Protein AF-A0A8T6FI01-F1 (afdb_monomer_lite)

pLDDT: mean 79.32, std 17.58, range [39.94, 98.19]

Sequence (167 aa):
MSVPTSCPFSSPFLDDLLAFCGRNAIARPDAAYLRPGDVVWRLPLHRLPTLGEVPWLRLWFDADGIAAYGWFEPPTGVELDLRTDLDWSGEVGNALLDWAETKRRQGPPAYPWLVDVQDMEQWAAGVRQQSVTPHGGRWLTTLANENDTDRLAALHRRGYERTQHHA

Secondary structure (DSSP, 8-state):
-PPPEEEEE-GGGHHHHHHHHHHHHHH-TTT----HHHHHHHS-GGGTTT---EEEEEEEEETTEEEEEEEEETTTEEEEEE-TTS-TTSHHHHHHHHHHHHHHHHS--S-S-----S-HHHHHHHHHH--PPPPSS--------TT-HHHHHHHHHTT--PPP---

Radius of gyration: 17.13 Å; chains: 1; bounding box: 55×38×38 Å

Structure (mmCIF, N/CA/C/O backbone):
data_AF-A0A8T6FI01-F1
#
_entry.id   AF-A0A8T6FI01-F1
#
loop_
_atom_site.group_PDB
_atom_site.id
_atom_site.type_symbol
_atom_site.label_atom_id
_atom_site.label_alt_id
_atom_site.label_comp_id
_atom_site.label_asym_id
_atom_site.label_entity_id
_atom_site.label_seq_id
_atom_site.pdbx_PDB_ins_code
_atom_site.Cartn_x
_atom_site.Cartn_y
_atom_site.Cartn_z
_atom_site.occupancy
_atom_site.B_iso_or_equiv
_atom_site.auth_seq_id
_atom_site.auth_comp_id
_atom_site.auth_asym_id
_atom_site.auth_atom_id
_atom_site.pdbx_PDB_model_num
ATOM 1 N N . MET A 1 1 ? -23.220 1.918 -6.046 1.00 57.28 1 MET A N 1
ATOM 2 C CA . MET A 1 1 ? -22.052 1.711 -5.163 1.00 57.28 1 MET A CA 1
ATOM 3 C C . MET A 1 1 ? -21.205 2.969 -5.238 1.00 57.28 1 MET A C 1
ATOM 5 O O . MET A 1 1 ? -21.170 3.568 -6.308 1.00 57.28 1 MET A O 1
ATOM 9 N N . SER A 1 2 ? -20.683 3.443 -4.106 1.00 71.44 2 SER A N 1
ATOM 10 C CA . SER A 1 2 ? -19.945 4.709 -4.031 1.00 71.44 2 SER A CA 1
ATOM 11 C C . SER A 1 2 ? -18.462 4.438 -4.217 1.00 71.44 2 SER A C 1
ATOM 13 O O . SER A 1 2 ? -17.901 3.701 -3.417 1.00 71.44 2 SER A O 1
ATOM 15 N N . VAL A 1 3 ? -17.848 5.092 -5.206 1.00 73.19 3 VAL A N 1
ATOM 16 C CA . VAL A 1 3 ? -16.403 5.014 -5.469 1.00 73.19 3 VAL A CA 1
ATOM 17 C C . VAL A 1 3 ? -15.625 5.326 -4.182 1.00 73.19 3 VAL A C 1
ATOM 19 O O . VAL A 1 3 ?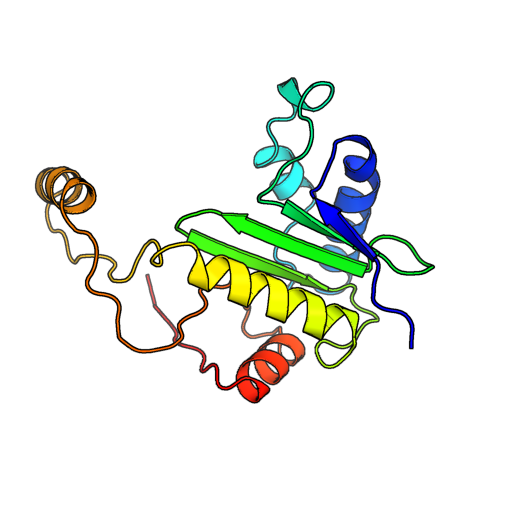 -15.932 6.342 -3.548 1.00 73.19 3 VAL A O 1
ATOM 22 N N . PRO A 1 4 ? -14.628 4.511 -3.783 1.00 85.31 4 PRO A N 1
ATOM 23 C CA . PRO A 1 4 ? -13.848 4.762 -2.582 1.00 85.31 4 PRO A CA 1
ATOM 24 C C . PRO A 1 4 ? -13.077 6.071 -2.727 1.00 85.31 4 PRO A C 1
ATOM 26 O O . PRO A 1 4 ? -12.398 6.318 -3.731 1.00 85.31 4 PRO A O 1
ATOM 29 N N . THR A 1 5 ? -13.166 6.914 -1.704 1.00 93.88 5 THR A N 1
ATOM 30 C CA . THR A 1 5 ? -12.443 8.185 -1.665 1.00 93.88 5 THR A CA 1
ATOM 31 C C . THR A 1 5 ? -10.951 7.901 -1.524 1.00 93.88 5 THR A C 1
ATOM 33 O O . THR A 1 5 ? -10.547 7.084 -0.700 1.00 93.88 5 THR A O 1
ATOM 36 N N . SER A 1 6 ? -10.110 8.570 -2.314 1.00 96.44 6 SER A N 1
ATOM 37 C CA . SER A 1 6 ? -8.654 8.451 -2.182 1.00 96.44 6 SER A CA 1
ATOM 38 C C . SER A 1 6 ? -7.938 9.773 -2.410 1.00 96.44 6 SER A C 1
ATOM 40 O O . SER A 1 6 ? -8.361 10.589 -3.231 1.00 96.44 6 SER A O 1
ATOM 42 N N . CYS A 1 7 ? -6.823 9.969 -1.709 1.00 95.81 7 CYS A N 1
ATOM 43 C CA . CYS A 1 7 ? -5.990 11.164 -1.817 1.00 95.81 7 CYS A CA 1
ATOM 44 C C . CYS A 1 7 ? -4.500 10.829 -1.633 1.00 95.81 7 CYS A C 1
ATOM 46 O O . CYS A 1 7 ? -4.161 9.790 -1.055 1.00 95.81 7 CYS A O 1
ATOM 48 N N . PRO A 1 8 ? -3.583 11.668 -2.150 1.00 95.25 8 PRO A N 1
ATOM 49 C CA . PRO A 1 8 ? -2.188 11.626 -1.727 1.00 95.25 8 PRO A CA 1
ATOM 50 C C . PRO A 1 8 ? -2.078 11.791 -0.208 1.00 95.25 8 PRO A C 1
ATOM 52 O O . PRO A 1 8 ? -2.867 12.512 0.403 1.00 95.25 8 PRO A O 1
ATOM 55 N N . PHE A 1 9 ? -1.084 11.150 0.394 1.00 94.44 9 PHE A N 1
ATOM 56 C CA . PHE A 1 9 ? -0.789 11.348 1.805 1.00 94.44 9 PHE A CA 1
ATOM 57 C C . PHE A 1 9 ? -0.398 12.801 2.082 1.00 94.44 9 PHE A C 1
ATOM 59 O O . PHE A 1 9 ? 0.309 13.436 1.298 1.00 94.44 9 PHE A O 1
ATOM 66 N N . SER A 1 10 ? -0.813 13.281 3.248 1.00 91.50 10 SER A N 1
ATOM 67 C CA . SER A 1 10 ? -0.394 14.539 3.851 1.00 91.50 10 SER A CA 1
ATOM 68 C C . SER A 1 10 ? -0.254 14.343 5.362 1.00 91.50 10 SER A C 1
ATOM 70 O O . SER A 1 10 ? -0.794 13.390 5.930 1.00 91.50 10 SER A O 1
ATOM 72 N N . SER A 1 11 ? 0.493 15.229 6.023 1.00 90.19 11 SER A N 1
ATOM 73 C CA . SER A 1 11 ? 0.847 15.067 7.439 1.00 90.19 11 SER A CA 1
ATOM 74 C C . SER A 1 11 ? -0.319 14.901 8.424 1.00 90.19 11 SER A C 1
ATOM 76 O O . SER A 1 11 ? -0.126 14.148 9.378 1.00 90.19 11 SER A O 1
ATOM 78 N N . PRO A 1 12 ? -1.525 15.474 8.217 1.00 91.88 12 PRO A N 1
ATOM 79 C CA . PRO A 1 12 ? -2.668 15.201 9.089 1.00 91.88 12 PRO A CA 1
ATOM 80 C C . PRO A 1 12 ? -3.088 13.727 9.151 1.00 91.88 12 PRO A C 1
ATOM 82 O O . PRO A 1 12 ? -3.728 13.333 10.115 1.00 91.88 12 PRO A O 1
ATOM 85 N N . PHE A 1 13 ? -2.722 12.907 8.159 1.00 93.69 13 PHE A N 1
ATOM 86 C CA . PHE A 1 13 ? -3.055 11.479 8.124 1.00 93.69 13 PHE A CA 1
ATOM 87 C C . PHE A 1 13 ? -1.987 10.581 8.760 1.00 93.69 13 PHE A C 1
ATOM 89 O O . PHE A 1 13 ? -2.098 9.358 8.677 1.00 93.69 13 PHE A O 1
ATOM 96 N N . LEU A 1 14 ? -0.926 11.145 9.351 1.00 93.44 14 LEU A N 1
ATOM 97 C CA . LEU A 1 14 ? 0.171 10.346 9.900 1.00 93.44 14 LEU A CA 1
ATOM 98 C C . LEU A 1 14 ? -0.309 9.391 10.994 1.00 93.44 14 LEU A C 1
ATOM 100 O O . LEU A 1 14 ? -0.030 8.199 10.911 1.00 93.44 14 LEU A O 1
ATOM 104 N N . ASP A 1 15 ? -1.036 9.897 11.987 1.00 94.94 15 ASP A N 1
ATOM 105 C CA . ASP A 1 15 ? -1.469 9.086 13.128 1.00 94.94 15 ASP A CA 1
ATOM 106 C C . ASP A 1 15 ? -2.413 7.961 12.684 1.00 94.94 15 ASP A C 1
ATOM 108 O O . ASP A 1 15 ? -2.247 6.809 13.094 1.00 94.94 15 ASP A O 1
ATOM 112 N N . ASP A 1 16 ? -3.332 8.258 11.760 1.00 96.62 16 ASP A N 1
ATOM 113 C CA . ASP A 1 16 ? -4.239 7.268 11.176 1.00 96.62 16 ASP A CA 1
ATOM 114 C C . ASP A 1 16 ? -3.483 6.193 10.386 1.00 96.62 16 ASP A C 1
ATOM 116 O O . ASP A 1 16 ? -3.803 5.005 10.492 1.00 96.62 16 ASP A O 1
ATOM 120 N N . LEU A 1 17 ? -2.457 6.584 9.621 1.00 95.69 17 LEU A N 1
ATOM 121 C CA . LEU A 1 17 ? -1.617 5.653 8.868 1.00 95.69 17 LEU A CA 1
ATOM 122 C C . LEU A 1 17 ? -0.797 4.758 9.805 1.00 95.69 17 LEU A C 1
ATOM 124 O O . LEU A 1 17 ? -0.729 3.548 9.592 1.00 95.69 17 LEU A O 1
ATOM 128 N N . LEU A 1 18 ? -0.206 5.315 10.866 1.00 95.56 18 LEU A N 1
ATOM 129 C CA . LEU A 1 18 ? 0.524 4.530 11.864 1.00 95.56 18 LEU A CA 1
ATOM 130 C C . LEU A 1 18 ? -0.406 3.543 12.577 1.00 95.56 18 LEU A C 1
ATOM 132 O O . LEU A 1 18 ? -0.042 2.380 12.763 1.00 95.56 18 LEU A O 1
ATOM 136 N N . ALA A 1 19 ? -1.623 3.973 12.919 1.00 96.31 19 ALA A N 1
ATOM 137 C CA . ALA A 1 19 ? -2.632 3.111 13.521 1.00 96.31 19 ALA A CA 1
ATOM 138 C C . ALA A 1 19 ? -3.087 2.000 12.559 1.00 96.31 19 ALA A C 1
ATOM 140 O O . ALA A 1 19 ? -3.213 0.847 12.976 1.00 96.31 19 ALA A O 1
ATOM 141 N N . PHE A 1 20 ? -3.289 2.318 11.276 1.00 96.50 20 PHE A N 1
ATOM 142 C CA . PHE A 1 20 ? -3.585 1.340 10.229 1.00 96.50 20 PHE A CA 1
ATOM 143 C C . PHE A 1 20 ? -2.481 0.278 10.128 1.00 96.50 20 PHE A C 1
ATOM 145 O O . PHE A 1 20 ? -2.762 -0.912 10.286 1.00 96.50 20 PHE A O 1
ATOM 152 N N . CYS A 1 21 ? -1.223 0.697 9.950 1.00 95.00 21 CYS A N 1
ATOM 153 C CA . CYS A 1 21 ? -0.085 -0.219 9.833 1.00 95.00 21 CYS A CA 1
ATOM 154 C C . CYS A 1 21 ? 0.083 -1.071 11.099 1.00 95.00 21 CYS A C 1
ATOM 156 O O . CYS A 1 21 ? 0.345 -2.268 11.014 1.00 95.00 21 CYS A O 1
ATOM 158 N N . GLY A 1 22 ? -0.123 -0.483 12.283 1.00 95.31 22 GLY A N 1
ATOM 159 C CA . GLY A 1 22 ? -0.079 -1.200 13.557 1.00 95.31 22 GLY A CA 1
ATOM 160 C C . GLY A 1 22 ? -1.139 -2.300 13.663 1.00 95.31 22 GLY A C 1
ATOM 161 O O . GLY A 1 22 ? -0.807 -3.433 14.009 1.00 95.31 22 GLY A O 1
ATOM 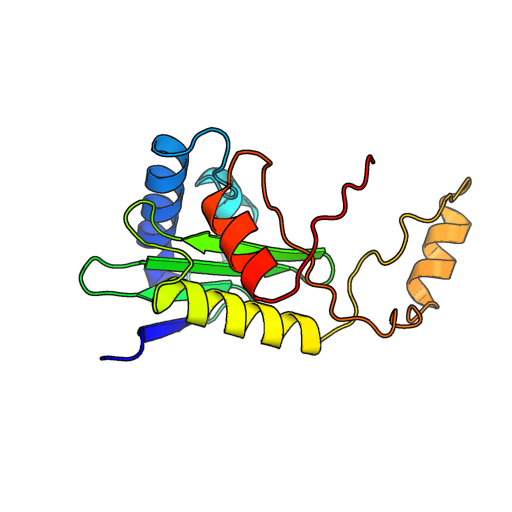162 N N . ARG A 1 23 ? -2.400 -2.002 13.319 1.00 95.38 23 ARG A N 1
ATOM 163 C CA . ARG A 1 23 ? -3.486 -3.000 13.328 1.00 95.38 23 ARG A CA 1
ATOM 164 C C . ARG A 1 23 ? -3.220 -4.135 12.343 1.00 95.38 23 ARG A C 1
ATOM 166 O O . ARG A 1 23 ? -3.335 -5.299 12.719 1.00 95.38 23 ARG A O 1
ATOM 173 N N . ASN A 1 24 ? -2.811 -3.805 11.119 1.00 93.75 24 ASN A N 1
ATOM 174 C CA . ASN A 1 24 ? -2.492 -4.802 10.101 1.00 93.75 24 ASN A CA 1
ATOM 175 C C . ASN A 1 24 ? -1.307 -5.688 10.512 1.00 93.75 24 ASN A C 1
ATOM 177 O O . ASN A 1 24 ? -1.369 -6.901 10.314 1.00 93.75 24 ASN A O 1
ATOM 181 N N . ALA A 1 25 ? -0.273 -5.111 11.135 1.00 91.81 25 ALA A N 1
ATOM 182 C CA . ALA A 1 25 ? 0.870 -5.849 11.670 1.00 91.81 25 ALA A CA 1
ATOM 183 C C . ALA A 1 25 ? 0.500 -6.807 12.806 1.00 91.81 25 ALA A C 1
ATOM 185 O O . ALA A 1 25 ? 1.041 -7.907 12.870 1.00 91.81 25 ALA A O 1
ATOM 186 N N . ILE A 1 26 ? -0.438 -6.425 13.673 1.00 92.69 26 ILE A N 1
ATOM 187 C CA . ILE A 1 26 ? -0.940 -7.305 14.736 1.00 92.69 26 ILE A CA 1
ATOM 188 C C . ILE A 1 26 ? -1.788 -8.441 14.152 1.00 92.69 26 ILE A C 1
ATOM 190 O O . ILE A 1 26 ? -1.635 -9.590 14.558 1.00 92.69 26 ILE A O 1
ATOM 194 N N . ALA A 1 27 ? -2.679 -8.132 13.209 1.00 91.31 27 ALA A N 1
ATOM 195 C CA . ALA A 1 27 ? -3.606 -9.106 12.637 1.00 91.31 27 ALA A CA 1
ATOM 196 C C . ALA A 1 27 ? -2.926 -10.103 11.683 1.00 91.31 27 ALA A C 1
ATOM 198 O O . ALA A 1 27 ? -3.372 -11.242 11.562 1.00 91.31 27 ALA A O 1
ATOM 199 N N . ARG A 1 28 ? -1.856 -9.682 10.996 1.00 87.94 28 ARG A N 1
ATOM 200 C CA . ARG A 1 28 ? -1.121 -10.486 10.008 1.00 87.94 28 ARG A CA 1
ATOM 201 C C . ARG A 1 28 ? 0.394 -10.345 10.216 1.00 87.94 28 ARG A C 1
ATOM 203 O O . ARG A 1 28 ? 1.067 -9.759 9.368 1.00 87.94 28 ARG A O 1
ATOM 210 N N . PRO A 1 29 ? 0.963 -10.873 11.312 1.00 83.50 29 PRO A N 1
ATOM 211 C CA . PRO A 1 29 ? 2.375 -10.667 11.654 1.00 83.50 29 PRO A CA 1
ATOM 212 C C . PRO A 1 29 ? 3.347 -11.150 10.568 1.00 83.50 29 PRO A C 1
ATOM 214 O O . PRO A 1 29 ? 4.393 -10.533 10.366 1.00 83.50 29 PRO A O 1
ATOM 217 N N . ASP A 1 30 ? 2.961 -12.191 9.825 1.00 80.62 30 ASP A N 1
ATOM 218 C CA . ASP A 1 30 ? 3.762 -12.792 8.752 1.00 80.62 30 ASP A CA 1
ATOM 219 C C . ASP A 1 30 ? 3.453 -12.218 7.357 1.00 80.62 30 ASP A C 1
ATOM 221 O O . ASP A 1 30 ? 4.083 -12.598 6.371 1.00 80.62 30 ASP A O 1
ATOM 225 N N . ALA A 1 31 ? 2.476 -11.311 7.241 1.00 72.00 31 ALA A N 1
ATOM 226 C CA . ALA A 1 31 ? 2.035 -10.729 5.969 1.00 72.00 31 ALA A CA 1
ATOM 227 C C . ALA A 1 31 ? 1.829 -9.206 6.023 1.00 72.00 31 ALA A C 1
ATOM 229 O O . ALA A 1 31 ? 1.257 -8.633 5.103 1.00 72.00 31 ALA A O 1
ATOM 230 N N . ALA A 1 32 ? 2.281 -8.527 7.078 1.00 70.00 32 ALA A N 1
ATOM 231 C CA . ALA A 1 32 ? 2.276 -7.071 7.134 1.00 70.00 32 ALA A CA 1
ATOM 232 C C . ALA A 1 32 ? 3.558 -6.502 6.525 1.00 70.00 32 ALA A C 1
ATOM 234 O O . ALA A 1 32 ? 4.663 -6.875 6.917 1.00 70.00 32 ALA A O 1
ATOM 235 N N . TYR A 1 33 ? 3.391 -5.583 5.575 1.00 70.31 33 TYR A N 1
ATOM 236 C CA . TYR A 1 33 ? 4.488 -5.057 4.755 1.00 70.31 33 TYR A CA 1
ATOM 237 C C . TYR A 1 33 ? 5.108 -3.797 5.342 1.00 70.31 33 TYR A C 1
ATOM 239 O O . TYR A 1 33 ? 6.317 -3.624 5.252 1.00 70.31 33 TYR A O 1
ATOM 247 N N . LEU A 1 34 ? 4.295 -2.949 5.978 1.00 86.19 34 LEU A N 1
ATOM 248 C CA . LEU A 1 34 ? 4.787 -1.821 6.758 1.00 86.19 34 LEU A CA 1
ATOM 249 C C . LEU A 1 34 ? 4.383 -1.952 8.214 1.00 86.19 34 LEU A C 1
ATOM 251 O O . LEU A 1 34 ? 3.216 -2.140 8.559 1.00 86.19 34 LEU A O 1
ATOM 255 N N . ARG A 1 35 ? 5.374 -1.775 9.079 1.00 89.75 35 ARG A N 1
ATOM 256 C CA . ARG A 1 35 ? 5.194 -1.515 10.500 1.00 89.75 35 ARG A CA 1
ATOM 257 C C . ARG A 1 35 ? 5.217 -0.002 10.726 1.00 89.75 35 ARG A C 1
ATOM 259 O O . ARG A 1 35 ? 5.776 0.740 9.915 1.00 89.75 35 ARG A O 1
ATOM 266 N N . PRO A 1 36 ? 4.673 0.489 11.852 1.00 91.31 36 PRO A N 1
ATOM 267 C CA . PRO A 1 36 ? 4.740 1.913 12.185 1.00 91.31 36 PRO A CA 1
ATOM 268 C C . PRO A 1 36 ? 6.164 2.495 12.110 1.00 91.31 36 PRO A C 1
ATOM 270 O O . PRO A 1 36 ? 6.351 3.604 11.617 1.00 91.31 36 PRO A O 1
ATOM 273 N N . GLY A 1 37 ? 7.178 1.724 12.524 1.00 86.69 37 GLY A N 1
ATOM 274 C CA . GLY A 1 37 ? 8.585 2.127 12.430 1.00 86.69 37 GLY A CA 1
ATOM 275 C C . GLY A 1 37 ? 9.074 2.354 10.995 1.00 86.69 37 GLY A C 1
ATOM 276 O O . GLY A 1 37 ? 9.829 3.294 10.761 1.00 86.69 37 GLY A O 1
ATOM 277 N N . ASP A 1 38 ? 8.596 1.565 10.029 1.00 89.88 38 ASP A N 1
ATOM 278 C CA . ASP A 1 38 ? 8.974 1.706 8.617 1.00 89.88 38 ASP A CA 1
ATOM 279 C C . ASP A 1 38 ? 8.392 2.990 8.019 1.00 89.88 38 ASP A C 1
ATOM 281 O O . ASP A 1 38 ? 9.074 3.714 7.295 1.00 89.88 38 ASP A O 1
ATOM 285 N N . VAL A 1 39 ? 7.146 3.324 8.379 1.00 89.75 39 VAL A N 1
ATOM 286 C CA . VAL A 1 39 ? 6.500 4.588 7.984 1.00 89.75 39 VAL A CA 1
ATOM 287 C C . VAL A 1 39 ? 7.282 5.780 8.537 1.00 89.75 39 VAL A C 1
ATOM 289 O O . VAL A 1 39 ? 7.606 6.708 7.797 1.00 89.75 39 VAL A O 1
ATOM 292 N N . VAL A 1 40 ? 7.624 5.730 9.828 1.00 87.25 40 VAL A N 1
ATOM 293 C CA . VAL A 1 40 ? 8.423 6.750 10.525 1.00 87.25 40 VAL A CA 1
ATOM 294 C C . VAL A 1 40 ? 9.796 6.920 9.873 1.00 87.25 40 VAL A C 1
ATOM 296 O O . VAL A 1 40 ? 10.255 8.044 9.705 1.00 87.25 40 VAL A O 1
ATOM 299 N N . TRP A 1 41 ? 10.448 5.826 9.482 1.00 85.88 41 TRP A N 1
ATOM 300 C CA . TRP A 1 41 ? 11.769 5.873 8.860 1.00 85.88 41 TRP A CA 1
ATOM 301 C C . TRP A 1 41 ? 11.742 6.431 7.431 1.00 85.88 41 TRP A C 1
ATOM 303 O O . TRP A 1 41 ? 12.615 7.210 7.048 1.00 85.88 41 TRP A O 1
ATOM 313 N N . ARG A 1 42 ? 10.743 6.038 6.634 1.00 87.38 42 ARG A N 1
ATOM 314 C CA . ARG A 1 42 ? 10.654 6.396 5.209 1.00 87.38 42 ARG A CA 1
ATOM 315 C C . ARG A 1 42 ? 10.092 7.791 4.970 1.00 87.38 42 ARG A C 1
ATOM 317 O O . ARG A 1 42 ? 10.430 8.421 3.967 1.00 87.38 42 ARG A O 1
ATOM 324 N N . LEU A 1 43 ? 9.224 8.285 5.851 1.00 86.12 43 LEU A N 1
ATOM 325 C CA . LEU A 1 43 ? 8.750 9.661 5.764 1.00 86.12 43 LEU A CA 1
ATOM 326 C C . LEU A 1 43 ? 9.830 10.610 6.300 1.00 86.12 43 LEU A C 1
ATOM 328 O O . LEU A 1 43 ? 10.387 10.372 7.369 1.00 86.12 43 LEU A O 1
ATOM 332 N N . PRO A 1 44 ? 10.122 11.732 5.621 1.00 77.19 44 PRO A N 1
ATOM 333 C CA . PRO A 1 44 ? 11.050 12.729 6.139 1.00 77.19 44 PRO A CA 1
ATOM 334 C C . PRO A 1 44 ? 10.392 13.484 7.305 1.00 77.19 44 PRO A C 1
ATOM 336 O O . PRO A 1 44 ? 9.912 14.603 7.136 1.00 77.19 44 PRO A O 1
ATOM 339 N N . LEU A 1 45 ? 10.365 12.879 8.500 1.00 73.44 45 LEU A N 1
ATOM 340 C CA . LEU A 1 45 ? 9.581 13.368 9.642 1.00 73.44 45 LEU A CA 1
ATOM 341 C C . LEU A 1 45 ? 9.929 14.795 10.059 1.00 73.44 45 LEU A C 1
ATOM 343 O O . LEU A 1 45 ? 9.050 15.578 10.403 1.00 73.44 45 LEU A O 1
ATOM 347 N N . HIS A 1 46 ? 11.204 15.164 9.930 1.00 70.25 46 HIS A N 1
ATOM 348 C CA . HIS A 1 46 ? 11.696 16.521 10.170 1.00 70.25 46 HI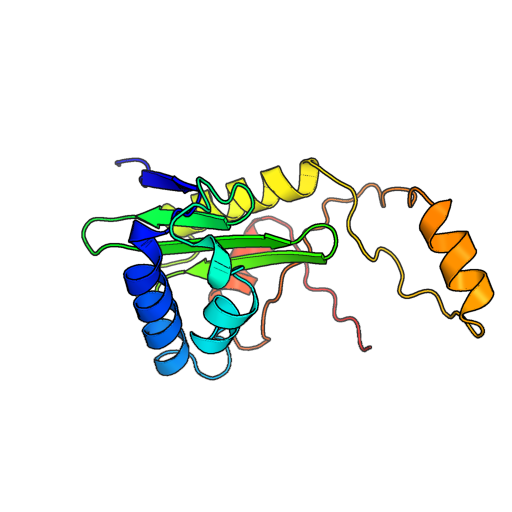S A CA 1
ATOM 349 C C . HIS A 1 46 ? 11.063 17.581 9.252 1.00 70.25 46 HIS A C 1
ATOM 351 O O . HIS A 1 46 ? 11.159 18.772 9.531 1.00 70.25 46 HIS A O 1
ATOM 357 N N . ARG A 1 47 ? 10.426 17.162 8.153 1.00 74.38 47 ARG A N 1
ATOM 358 C CA . ARG A 1 47 ? 9.696 18.029 7.227 1.00 74.38 47 ARG A CA 1
ATOM 359 C C . ARG A 1 47 ? 8.193 17.874 7.334 1.00 74.38 47 ARG A C 1
ATOM 361 O O . ARG A 1 47 ? 7.521 18.664 6.704 1.00 74.38 47 ARG A O 1
ATOM 368 N N . LEU A 1 48 ? 7.635 16.931 8.094 1.00 72.38 48 LEU A N 1
ATOM 369 C CA . LEU A 1 48 ? 6.188 16.652 8.084 1.00 72.38 48 LEU A CA 1
ATOM 370 C C . LEU A 1 48 ? 5.267 17.881 8.197 1.00 72.38 48 LEU A C 1
ATOM 372 O O . LEU A 1 48 ? 4.292 17.929 7.451 1.00 72.38 48 LEU A O 1
ATOM 376 N N . PRO A 1 49 ? 5.548 18.898 9.038 1.00 70.50 49 PRO A N 1
ATOM 377 C CA . PRO A 1 49 ? 4.697 20.089 9.106 1.00 70.50 49 PRO A CA 1
ATOM 378 C C . PRO A 1 49 ? 4.649 20.901 7.800 1.00 70.50 49 PRO A C 1
ATOM 380 O O . PRO A 1 49 ? 3.723 21.677 7.591 1.00 70.50 49 PRO A O 1
ATOM 383 N N . THR A 1 50 ? 5.652 20.744 6.933 1.00 75.56 50 THR A N 1
ATOM 384 C CA . THR A 1 50 ? 5.810 21.449 5.649 1.00 75.56 50 THR A CA 1
ATOM 385 C C . THR A 1 50 ? 5.852 20.509 4.443 1.00 75.56 50 THR A C 1
ATOM 387 O O . THR A 1 50 ? 5.875 20.961 3.298 1.00 75.56 50 THR A O 1
ATOM 390 N N . LEU A 1 51 ? 5.854 19.199 4.690 1.00 70.75 51 LEU A N 1
ATOM 391 C CA . LEU A 1 51 ? 5.711 18.142 3.714 1.00 70.75 51 LEU A CA 1
ATOM 392 C C . LEU A 1 51 ? 4.254 18.227 3.282 1.00 70.75 51 LEU A C 1
ATOM 394 O O . LEU A 1 51 ? 3.362 17.786 4.002 1.00 70.75 51 LEU A O 1
ATOM 398 N N . GLY A 1 52 ? 4.012 18.919 2.172 1.00 81.00 52 GLY A N 1
ATOM 399 C CA . GLY A 1 52 ? 2.696 18.961 1.552 1.00 81.00 52 GLY A CA 1
ATOM 400 C C . GLY A 1 52 ? 2.263 17.563 1.106 1.00 81.00 52 GLY A C 1
ATOM 401 O O . GLY A 1 52 ? 2.536 16.548 1.746 1.00 81.00 52 GLY A O 1
ATOM 402 N N . GLU A 1 53 ? 1.592 17.481 -0.030 1.00 86.19 53 GLU A N 1
ATOM 403 C CA . GLU A 1 53 ? 1.222 16.175 -0.565 1.00 86.19 53 GLU A CA 1
ATOM 404 C C . GLU A 1 53 ? 2.463 15.343 -0.909 1.00 86.19 53 GLU A C 1
ATOM 406 O O . GLU A 1 53 ? 3.419 15.829 -1.518 1.00 86.19 53 GLU A O 1
ATOM 411 N N . VAL A 1 54 ? 2.428 14.067 -0.531 1.00 85.62 54 VAL A N 1
ATOM 412 C CA . VAL A 1 54 ? 3.434 13.070 -0.888 1.00 85.62 54 VAL A CA 1
ATOM 413 C C . VAL A 1 54 ? 2.877 12.270 -2.070 1.00 85.62 54 VAL A C 1
ATOM 415 O O . VAL A 1 54 ? 2.130 11.314 -1.869 1.00 85.62 54 VAL A O 1
ATOM 418 N N . PRO A 1 55 ? 3.191 12.630 -3.331 1.00 80.38 55 PRO A N 1
ATOM 419 C CA . PRO A 1 55 ? 2.480 12.116 -4.512 1.00 80.38 55 PRO A CA 1
ATOM 420 C C . PRO A 1 55 ? 2.750 10.631 -4.813 1.00 80.38 55 PRO A C 1
ATOM 422 O O . PRO A 1 55 ? 2.115 10.032 -5.693 1.00 80.38 55 PRO A O 1
ATOM 425 N N . TRP A 1 56 ? 3.712 10.041 -4.109 1.00 88.44 56 TRP A N 1
ATOM 426 C CA . TRP A 1 56 ? 4.087 8.638 -4.198 1.00 88.44 56 TRP A CA 1
ATOM 427 C C . TRP A 1 56 ? 3.500 7.774 -3.075 1.00 88.44 56 TRP A C 1
ATOM 429 O O . TRP A 1 56 ? 3.653 6.563 -3.120 1.00 88.44 56 TRP A O 1
ATOM 439 N N . LEU A 1 57 ? 2.761 8.353 -2.126 1.00 93.62 57 LEU A N 1
ATOM 440 C CA . LEU A 1 57 ? 1.975 7.616 -1.140 1.00 93.62 57 LEU A CA 1
ATOM 441 C C . LEU A 1 57 ? 0.508 8.024 -1.280 1.00 93.62 57 LEU A C 1
ATOM 443 O O . LEU A 1 57 ? 0.175 9.202 -1.195 1.00 93.62 57 LEU A O 1
ATOM 447 N N . AR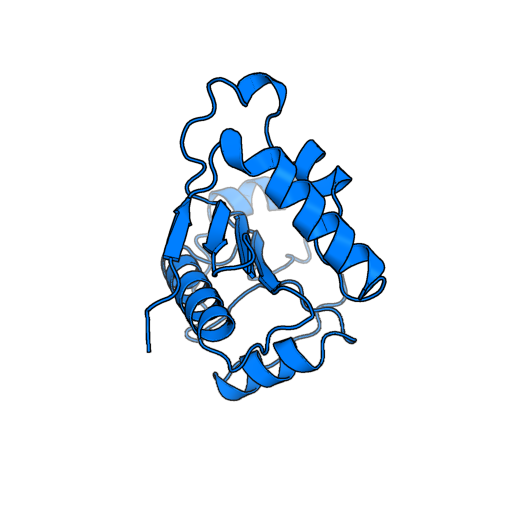G A 1 58 ? -0.378 7.061 -1.524 1.00 96.31 58 ARG A N 1
ATOM 448 C CA . ARG A 1 58 ? -1.821 7.285 -1.644 1.00 96.31 58 ARG A CA 1
ATOM 449 C C . ARG A 1 58 ? -2.566 6.497 -0.576 1.00 96.31 58 ARG A C 1
ATOM 451 O O . ARG A 1 58 ? -2.201 5.363 -0.278 1.00 96.31 58 ARG A O 1
ATOM 458 N N . LEU A 1 59 ? -3.614 7.109 -0.039 1.00 97.75 59 LEU A N 1
ATOM 459 C CA . LEU A 1 59 ? -4.521 6.521 0.938 1.00 97.75 59 LEU A CA 1
ATOM 460 C C . LEU A 1 59 ? -5.921 6.383 0.334 1.00 97.75 59 LEU A C 1
ATOM 462 O O . LEU A 1 59 ? -6.347 7.238 -0.449 1.00 97.75 59 LEU A O 1
ATOM 466 N N . TRP A 1 60 ? -6.629 5.322 0.713 1.00 98.19 60 TRP A N 1
ATOM 467 C CA . TRP A 1 60 ? -8.042 5.098 0.406 1.00 98.19 60 TRP A CA 1
ATOM 468 C C . TRP A 1 60 ? -8.838 5.041 1.700 1.00 98.19 60 TRP A C 1
ATOM 470 O O . TRP A 1 60 ? -8.358 4.494 2.693 1.00 98.19 60 TRP A O 1
ATOM 480 N N . PHE A 1 61 ? -10.056 5.571 1.661 1.00 97.50 61 PHE A N 1
ATOM 481 C CA . PHE A 1 61 ? -10.915 5.729 2.826 1.00 97.50 61 PHE A CA 1
ATOM 482 C C . PHE A 1 61 ? -12.296 5.124 2.599 1.00 97.50 61 PHE A C 1
ATOM 484 O O . PHE A 1 61 ? -12.844 5.184 1.493 1.00 97.50 61 PHE A O 1
ATOM 491 N N . ASP A 1 62 ? -12.869 4.611 3.680 1.00 95.62 62 ASP A N 1
ATOM 492 C CA . ASP A 1 62 ? -14.284 4.282 3.811 1.00 95.62 62 ASP A CA 1
ATOM 493 C C . ASP A 1 62 ? -14.872 4.950 5.070 1.00 95.62 62 ASP A C 1
ATOM 495 O O . ASP A 1 62 ? -14.298 5.902 5.605 1.00 95.62 62 ASP A O 1
ATOM 499 N N . ALA A 1 63 ? -16.046 4.499 5.520 1.00 94.94 63 ALA A N 1
ATOM 500 C CA . ALA A 1 63 ? -16.706 5.052 6.702 1.00 94.94 63 ALA A CA 1
ATOM 501 C C . ALA A 1 63 ? -15.911 4.842 8.008 1.00 94.94 63 ALA A C 1
ATOM 503 O O . ALA A 1 63 ? -16.103 5.607 8.951 1.00 94.94 63 ALA A O 1
ATOM 504 N N . ASP A 1 64 ? -15.005 3.860 8.046 1.00 95.25 64 ASP A N 1
ATOM 505 C CA . ASP A 1 64 ? -14.221 3.473 9.223 1.00 95.25 64 ASP A CA 1
ATOM 506 C C . ASP A 1 64 ? -12.783 4.040 9.188 1.00 95.25 64 ASP A C 1
ATOM 508 O O . ASP A 1 64 ? -11.936 3.691 10.015 1.00 95.25 64 ASP A O 1
ATOM 512 N N . GLY A 1 65 ? -12.487 4.933 8.235 1.00 96.19 65 GLY A N 1
ATOM 513 C CA . GLY A 1 65 ? -11.193 5.603 8.090 1.00 96.19 65 GLY A CA 1
ATOM 514 C C . GLY A 1 65 ? -10.345 5.009 6.968 1.00 96.19 65 GLY A C 1
ATOM 515 O O . GLY A 1 65 ? -10.856 4.713 5.889 1.00 96.19 65 GLY A O 1
ATOM 516 N N . ILE A 1 66 ? -9.029 4.881 7.182 1.00 97.81 66 ILE A N 1
ATOM 517 C CA . ILE A 1 66 ? -8.123 4.327 6.163 1.00 97.81 66 ILE A CA 1
ATOM 518 C C . ILE A 1 66 ? -8.477 2.856 5.909 1.00 97.81 66 ILE A C 1
ATOM 520 O O . ILE A 1 66 ? -8.390 2.009 6.803 1.00 97.81 66 ILE A O 1
ATOM 524 N N . ALA A 1 67 ? -8.841 2.568 4.664 1.00 97.81 67 ALA A N 1
ATOM 525 C CA . ALA A 1 67 ? -9.168 1.245 4.152 1.00 97.81 67 ALA A CA 1
ATOM 526 C C . ALA A 1 67 ? -7.966 0.588 3.453 1.00 97.81 67 ALA A C 1
ATOM 528 O O . ALA A 1 67 ? -7.817 -0.630 3.490 1.00 97.81 67 ALA A O 1
ATOM 529 N N . ALA A 1 68 ? -7.090 1.381 2.831 1.00 97.38 68 ALA A N 1
ATOM 530 C CA . ALA A 1 68 ? -5.875 0.896 2.182 1.00 97.38 68 ALA A CA 1
ATOM 531 C C . ALA A 1 68 ? -4.817 1.994 2.043 1.00 97.38 68 ALA A C 1
ATOM 533 O O . ALA A 1 68 ? -5.137 3.187 2.037 1.00 97.38 68 ALA A O 1
ATOM 534 N N . TYR A 1 69 ? -3.569 1.580 1.824 1.00 96.81 69 TYR A N 1
ATOM 535 C CA . TYR A 1 69 ? -2.520 2.452 1.304 1.00 96.81 69 TYR A CA 1
ATOM 536 C C . TYR A 1 69 ? -1.811 1.815 0.112 1.00 96.81 69 TYR A C 1
ATOM 538 O O . TYR A 1 69 ? -1.720 0.594 -0.022 1.00 96.81 69 TYR A O 1
ATOM 546 N N . GLY A 1 70 ? -1.253 2.680 -0.727 1.00 95.06 70 GLY A N 1
ATOM 547 C CA . GLY A 1 70 ? -0.344 2.319 -1.798 1.00 95.06 70 GLY A CA 1
ATOM 548 C C . GLY A 1 70 ? 0.859 3.247 -1.784 1.00 95.06 70 GLY A C 1
ATOM 549 O O . GLY A 1 70 ? 0.712 4.465 -1.883 1.00 95.06 70 GLY A O 1
ATOM 550 N N . TRP A 1 71 ? 2.047 2.673 -1.659 1.00 93.38 71 TRP A N 1
ATOM 551 C CA . TRP A 1 71 ? 3.318 3.374 -1.635 1.00 93.38 71 TRP A CA 1
ATOM 552 C C . TRP A 1 71 ? 4.114 3.003 -2.879 1.00 93.38 71 TRP A C 1
ATOM 554 O O . TRP A 1 71 ? 4.557 1.873 -3.049 1.00 93.38 71 TRP A O 1
ATOM 564 N N . PHE A 1 72 ? 4.295 3.965 -3.769 1.00 89.69 72 PHE A N 1
ATOM 565 C CA . PHE A 1 72 ? 5.157 3.831 -4.926 1.00 89.69 72 PHE A CA 1
ATOM 566 C C . PHE A 1 72 ? 6.559 4.293 -4.548 1.00 89.69 72 PHE A C 1
ATOM 568 O O . PHE A 1 72 ? 6.753 5.437 -4.159 1.00 89.69 72 PHE A O 1
ATOM 575 N N . GLU A 1 73 ? 7.548 3.425 -4.660 1.00 82.56 73 GLU A N 1
ATOM 576 C CA . GLU A 1 73 ? 8.944 3.809 -4.494 1.00 82.56 73 GLU A CA 1
ATOM 577 C C . GLU A 1 73 ? 9.642 3.571 -5.824 1.00 82.56 73 GLU A C 1
ATOM 579 O O . GLU A 1 73 ? 10.022 2.437 -6.122 1.00 82.56 73 GLU A O 1
ATOM 584 N N . PRO A 1 74 ? 9.768 4.601 -6.679 1.00 70.06 74 PRO A N 1
ATOM 585 C CA . PRO A 1 74 ? 10.551 4.456 -7.878 1.00 70.06 74 PRO A CA 1
ATOM 586 C C . PRO A 1 74 ? 12.027 4.238 -7.512 1.00 70.06 74 PRO A C 1
ATOM 588 O O . PRO A 1 74 ? 12.560 4.966 -6.676 1.00 70.06 74 PRO A O 1
ATOM 591 N N . PRO A 1 75 ? 12.707 3.301 -8.176 1.00 64.62 75 PRO A N 1
ATOM 592 C CA . PRO A 1 75 ? 12.170 2.469 -9.245 1.00 64.62 75 PRO A CA 1
ATOM 593 C C . PRO A 1 75 ? 11.731 1.068 -8.729 1.00 64.62 75 PRO A C 1
ATOM 595 O O . PRO A 1 75 ? 11.287 0.224 -9.506 1.00 64.62 75 PRO A O 1
ATOM 598 N N . THR A 1 76 ? 11.884 0.818 -7.423 1.00 66.25 76 THR A N 1
ATOM 599 C CA . THR A 1 76 ? 11.734 -0.457 -6.701 1.00 66.25 76 THR A CA 1
ATOM 600 C C . THR A 1 76 ? 10.383 -1.138 -6.910 1.00 66.25 76 THR A C 1
ATOM 602 O O . THR A 1 76 ? 10.345 -2.349 -7.114 1.00 66.25 76 THR A O 1
ATOM 605 N N . GLY A 1 77 ? 9.277 -0.394 -6.897 1.00 81.50 77 GLY A N 1
ATOM 606 C CA . GLY A 1 77 ? 7.951 -0.963 -7.129 1.00 81.50 77 GLY A CA 1
ATOM 607 C C . GLY A 1 77 ? 6.844 -0.277 -6.345 1.00 81.50 77 GLY A C 1
ATOM 608 O O . GLY A 1 77 ? 6.969 0.877 -5.934 1.00 81.50 77 GLY A O 1
ATOM 609 N N . VAL A 1 78 ? 5.735 -0.994 -6.176 1.00 88.19 78 VAL A N 1
ATOM 610 C CA . VAL A 1 78 ? 4.578 -0.529 -5.412 1.00 88.19 78 VAL A CA 1
ATOM 611 C C . VAL A 1 78 ? 4.347 -1.459 -4.228 1.00 88.19 78 VAL A C 1
ATOM 613 O O . VAL A 1 78 ? 4.077 -2.645 -4.404 1.00 88.19 78 VAL A O 1
ATOM 616 N N . GLU A 1 79 ? 4.405 -0.924 -3.019 1.00 91.00 79 GLU A N 1
ATOM 617 C CA . GLU A 1 79 ? 3.917 -1.595 -1.820 1.00 91.00 79 GLU A CA 1
ATOM 618 C C . GLU A 1 79 ? 2.454 -1.245 -1.608 1.00 91.00 79 GLU A C 1
ATOM 620 O O . GLU A 1 79 ? 2.055 -0.086 -1.699 1.00 91.00 79 GLU A O 1
ATOM 625 N N . LEU A 1 80 ? 1.648 -2.254 -1.323 1.00 93.25 80 LEU A N 1
ATOM 626 C CA . LEU A 1 80 ? 0.214 -2.112 -1.153 1.00 93.25 80 LEU A CA 1
ATOM 627 C C . LEU A 1 80 ? -0.178 -2.768 0.161 1.00 93.25 80 LEU A C 1
ATOM 629 O O . LEU A 1 80 ? 0.384 -3.803 0.527 1.00 93.25 80 LEU A O 1
ATOM 633 N N . ASP A 1 81 ? -1.168 -2.214 0.842 1.00 94.62 81 ASP A N 1
ATOM 634 C CA . ASP A 1 81 ? -1.846 -2.953 1.893 1.00 94.62 81 ASP A CA 1
ATOM 635 C C . ASP A 1 81 ? -3.312 -2.552 2.010 1.00 94.62 81 ASP A C 1
ATOM 637 O O . ASP A 1 81 ? -3.703 -1.422 1.711 1.00 94.62 81 ASP A O 1
ATOM 641 N N . LEU A 1 82 ? -4.111 -3.513 2.454 1.00 95.94 82 LEU A N 1
ATOM 642 C CA . LEU A 1 82 ? -5.555 -3.430 2.604 1.00 95.94 82 LEU A CA 1
ATOM 643 C C . LEU A 1 82 ? -5.908 -3.759 4.057 1.00 95.94 82 LEU A C 1
ATOM 645 O O . LEU A 1 82 ? -5.256 -4.605 4.676 1.00 95.94 82 LEU A O 1
ATOM 649 N N . ARG A 1 83 ? -6.908 -3.077 4.623 1.00 95.81 83 ARG A N 1
ATOM 650 C CA . ARG A 1 83 ? -7.415 -3.378 5.968 1.00 95.81 83 ARG A CA 1
ATOM 651 C C . ARG A 1 83 ? -7.865 -4.841 6.037 1.00 95.81 83 ARG A C 1
ATOM 653 O O . ARG A 1 83 ? -8.419 -5.366 5.077 1.00 95.81 83 ARG A O 1
ATOM 660 N N . THR A 1 84 ? -7.596 -5.513 7.153 1.00 94.12 84 THR A N 1
ATOM 661 C CA . THR A 1 84 ? -7.720 -6.981 7.259 1.00 94.12 84 THR A CA 1
ATOM 662 C C . THR A 1 84 ? -9.143 -7.531 7.173 1.00 94.12 84 THR A C 1
ATOM 664 O O . THR A 1 84 ? -9.320 -8.723 6.965 1.00 94.12 84 THR A O 1
ATOM 667 N N . ASP A 1 85 ? -10.147 -6.689 7.382 1.00 95.50 85 ASP A N 1
ATOM 668 C CA . ASP A 1 85 ? -11.574 -6.995 7.248 1.00 95.50 85 ASP A CA 1
ATOM 669 C C . ASP A 1 85 ? -12.097 -6.831 5.810 1.00 95.50 85 ASP A C 1
ATOM 671 O O . ASP A 1 85 ? -13.257 -7.142 5.543 1.00 95.50 85 ASP A O 1
ATOM 675 N N . LEU A 1 86 ? -11.268 -6.341 4.883 1.00 95.94 86 LEU A N 1
ATOM 676 C CA . LEU A 1 86 ? -11.651 -6.074 3.500 1.00 95.94 86 LEU A CA 1
ATOM 677 C C . LEU A 1 86 ? -11.102 -7.134 2.538 1.00 95.94 86 LEU A C 1
ATOM 679 O O . LEU A 1 86 ? -10.021 -7.687 2.724 1.00 95.94 86 LEU A O 1
ATOM 683 N N . ASP A 1 87 ? -11.843 -7.361 1.453 1.00 94.81 87 ASP A N 1
ATOM 684 C CA . ASP A 1 87 ? -11.466 -8.285 0.381 1.00 94.81 87 ASP A CA 1
ATOM 685 C C . ASP A 1 87 ? -10.702 -7.565 -0.745 1.00 94.81 87 ASP A C 1
ATOM 687 O O . ASP A 1 87 ? -11.122 -6.514 -1.241 1.00 94.81 87 ASP A O 1
ATOM 691 N N . TRP A 1 88 ? -9.612 -8.175 -1.217 1.00 94.19 88 TRP A N 1
ATOM 692 C CA . TRP A 1 88 ? -8.847 -7.719 -2.377 1.00 94.19 88 TRP A CA 1
ATOM 693 C C . TRP A 1 88 ? -9.643 -7.748 -3.689 1.00 94.19 88 TRP A C 1
ATOM 695 O O . TRP A 1 88 ? -9.335 -6.970 -4.593 1.00 94.19 88 TRP A O 1
ATOM 705 N N . SER A 1 89 ? -10.669 -8.602 -3.813 1.00 93.94 89 SER A N 1
ATOM 706 C CA . SER A 1 89 ? -11.634 -8.527 -4.929 1.00 93.94 89 SER A CA 1
ATOM 707 C C . SER A 1 89 ? -12.681 -7.422 -4.766 1.00 93.94 89 SER A C 1
ATOM 709 O O . SER A 1 89 ? -13.437 -7.169 -5.706 1.00 93.94 89 SER A O 1
ATOM 711 N N . GLY A 1 90 ? -12.738 -6.774 -3.602 1.00 94.50 90 GLY A N 1
ATOM 712 C CA . GLY A 1 90 ? -13.665 -5.694 -3.300 1.00 94.50 90 GLY A CA 1
ATOM 713 C C . GLY A 1 90 ? -13.324 -4.382 -4.007 1.00 94.50 90 GLY A C 1
ATOM 714 O O . GLY A 1 90 ? -12.341 -4.254 -4.739 1.00 94.50 90 GLY A O 1
ATOM 715 N N . GLU A 1 91 ? -14.159 -3.370 -3.786 1.00 95.12 91 GLU A N 1
ATOM 716 C CA . GLU A 1 91 ? -14.048 -2.074 -4.464 1.00 95.12 91 GLU A CA 1
ATOM 717 C C . GLU A 1 91 ? -12.729 -1.348 -4.144 1.00 95.12 91 GLU A C 1
ATOM 719 O O . GLU A 1 91 ? -12.030 -0.903 -5.055 1.00 95.12 91 GLU A O 1
ATOM 724 N N . VAL A 1 92 ? -12.339 -1.304 -2.863 1.00 96.44 92 VAL A N 1
ATOM 725 C CA . VAL A 1 92 ? -11.072 -0.695 -2.417 1.00 96.44 92 VAL A CA 1
ATOM 726 C C . VAL A 1 92 ? -9.869 -1.466 -2.962 1.00 96.44 92 VAL A C 1
ATOM 728 O O . VAL A 1 92 ? -8.959 -0.852 -3.517 1.00 96.44 92 VAL A O 1
ATOM 731 N N . GLY A 1 93 ? -9.877 -2.801 -2.864 1.00 95.81 93 GLY A N 1
ATOM 732 C CA . GLY A 1 93 ? -8.801 -3.648 -3.385 1.00 95.81 93 GLY A CA 1
ATOM 733 C C . GLY A 1 93 ? -8.597 -3.473 -4.892 1.00 95.81 93 GLY A C 1
ATOM 734 O O . GLY A 1 93 ? -7.469 -3.308 -5.358 1.00 95.81 93 GLY A O 1
ATOM 735 N N . ASN A 1 94 ? -9.687 -3.394 -5.661 1.00 95.44 94 ASN A N 1
ATOM 736 C CA . ASN A 1 94 ? -9.608 -3.123 -7.093 1.00 95.44 94 ASN A CA 1
ATOM 737 C C . ASN A 1 94 ? -9.060 -1.726 -7.403 1.00 95.44 94 ASN A C 1
ATOM 739 O O . ASN A 1 94 ? -8.165 -1.608 -8.240 1.00 95.44 94 ASN A O 1
ATOM 743 N N . ALA A 1 95 ? -9.543 -0.689 -6.711 1.00 96.06 95 ALA A N 1
ATOM 744 C CA . ALA A 1 95 ? -9.068 0.682 -6.901 1.00 96.06 95 ALA A CA 1
ATOM 745 C C . ALA A 1 95 ? -7.572 0.830 -6.567 1.00 96.06 95 ALA A C 1
ATOM 747 O O . ALA A 1 95 ? -6.837 1.543 -7.257 1.00 96.06 95 ALA A O 1
ATOM 748 N N . LEU A 1 96 ? -7.112 0.125 -5.532 1.00 95.38 96 LEU A N 1
ATOM 749 C CA . LEU A 1 96 ? -5.713 0.064 -5.126 1.00 95.38 96 LEU A CA 1
ATOM 750 C C . LEU A 1 96 ? -4.831 -0.567 -6.217 1.00 95.38 96 LEU A C 1
ATOM 752 O O . LEU A 1 96 ? -3.810 0.003 -6.610 1.00 95.38 96 LEU A O 1
ATOM 756 N N . LEU A 1 97 ? -5.252 -1.715 -6.755 1.00 94.12 97 LEU A N 1
ATOM 757 C CA . LEU A 1 97 ? -4.538 -2.423 -7.821 1.00 94.12 97 LEU A CA 1
ATOM 758 C C . LEU A 1 97 ? -4.547 -1.648 -9.153 1.00 94.12 97 LEU A C 1
ATOM 760 O O . LEU A 1 97 ? -3.553 -1.667 -9.880 1.00 94.12 97 LEU A O 1
ATOM 764 N N . ASP A 1 98 ? -5.625 -0.926 -9.469 1.00 94.12 98 ASP A N 1
ATOM 765 C CA . ASP A 1 98 ? -5.705 -0.054 -10.653 1.00 94.12 98 ASP A CA 1
ATOM 766 C C . ASP A 1 98 ? -4.739 1.136 -10.557 1.00 94.12 98 ASP A C 1
ATOM 768 O O . ASP A 1 98 ? -4.095 1.531 -11.540 1.00 94.12 98 ASP A O 1
ATOM 772 N N . TRP A 1 99 ? -4.585 1.701 -9.358 1.00 93.75 99 TRP A N 1
ATOM 773 C CA . TRP A 1 99 ? -3.589 2.738 -9.114 1.00 93.75 99 TRP A CA 1
ATOM 774 C C . TRP A 1 99 ? -2.161 2.198 -9.236 1.00 93.75 99 TRP A C 1
ATOM 776 O O . TRP A 1 99 ? -1.333 2.830 -9.896 1.00 93.75 99 TRP A O 1
ATOM 786 N N . ALA A 1 100 ? -1.879 1.016 -8.679 1.00 91.00 100 ALA A N 1
ATOM 787 C CA . ALA A 1 100 ? -0.575 0.365 -8.810 1.00 91.00 100 ALA A CA 1
ATOM 788 C C . ALA A 1 100 ? -0.206 0.125 -10.284 1.00 91.00 100 ALA A C 1
ATOM 790 O O . ALA A 1 100 ? 0.906 0.430 -10.716 1.00 91.00 100 ALA A O 1
ATOM 791 N N . GLU A 1 101 ? -1.172 -0.324 -11.088 1.00 89.19 101 GLU A N 1
ATOM 792 C CA . GLU A 1 101 ? -1.030 -0.486 -12.537 1.00 89.19 101 GLU A CA 1
ATOM 793 C C . GLU A 1 101 ? -0.751 0.845 -13.251 1.00 89.19 101 GLU A C 1
ATOM 795 O O . GLU A 1 101 ? 0.041 0.907 -14.194 1.00 89.19 101 GLU A O 1
ATOM 800 N N . THR A 1 102 ? -1.366 1.936 -12.794 1.00 88.75 102 THR A N 1
ATOM 801 C CA . THR A 1 102 ? -1.076 3.275 -13.319 1.00 88.75 102 THR A CA 1
ATOM 802 C C . THR A 1 102 ? 0.365 3.682 -13.015 1.00 88.75 102 THR A C 1
ATOM 804 O O . THR A 1 102 ? 1.049 4.186 -13.905 1.00 88.75 102 THR A O 1
ATOM 807 N N . LYS A 1 103 ? 0.863 3.421 -11.800 1.00 86.00 103 LYS A N 1
ATOM 808 C CA . LYS A 1 103 ? 2.261 3.697 -11.424 1.00 86.00 103 LYS A CA 1
ATOM 809 C C . LYS A 1 103 ? 3.253 2.851 -12.213 1.00 86.00 103 LYS A C 1
ATOM 811 O O . LYS A 1 103 ? 4.220 3.394 -12.738 1.00 86.00 103 LYS A O 1
ATOM 816 N N . ARG A 1 104 ? 2.953 1.567 -12.417 1.00 78.81 104 ARG A N 1
ATOM 817 C CA . ARG A 1 104 ? 3.720 0.663 -13.288 1.00 78.81 104 ARG A CA 1
ATOM 818 C C . ARG A 1 104 ? 3.906 1.219 -14.705 1.00 78.81 104 ARG A C 1
ATOM 820 O O . ARG A 1 104 ? 4.950 1.026 -15.312 1.00 78.81 104 ARG A O 1
ATOM 827 N N . ARG A 1 105 ? 2.902 1.907 -15.260 1.00 79.81 105 ARG A N 1
ATOM 828 C CA . ARG A 1 105 ? 2.983 2.505 -16.609 1.00 79.81 105 ARG A CA 1
ATOM 829 C C . ARG A 1 105 ? 3.790 3.805 -16.660 1.00 79.81 105 ARG A C 1
ATOM 831 O O . ARG A 1 105 ? 4.136 4.235 -17.755 1.00 79.81 105 ARG A O 1
ATOM 838 N N . GLN A 1 106 ? 4.058 4.439 -15.517 1.00 77.19 106 GLN A N 1
ATOM 839 C CA . GLN A 1 106 ? 4.737 5.738 -15.444 1.00 77.19 106 GLN A CA 1
ATOM 840 C C . GLN A 1 106 ? 6.268 5.638 -15.503 1.00 77.19 106 GLN A C 1
ATOM 842 O O . GLN A 1 106 ? 6.917 6.654 -15.738 1.00 77.19 106 GLN A O 1
ATOM 847 N N . GLY A 1 107 ? 6.860 4.453 -15.335 1.00 62.62 107 GLY A N 1
ATOM 848 C CA . GLY A 1 107 ? 8.307 4.277 -15.452 1.00 62.62 107 GLY A CA 1
ATOM 849 C C . GLY A 1 107 ? 8.721 2.811 -15.594 1.00 62.62 107 GLY A C 1
ATOM 850 O O . GLY A 1 107 ? 7.958 1.925 -15.209 1.00 62.62 107 GLY A O 1
ATOM 851 N N . PRO A 1 108 ? 9.905 2.536 -16.169 1.00 55.06 108 PRO A N 1
ATOM 852 C CA . PRO A 1 108 ? 10.447 1.184 -16.217 1.00 55.06 108 PRO A CA 1
ATOM 853 C C . PRO A 1 108 ? 10.722 0.662 -14.790 1.00 55.06 108 PRO A C 1
ATOM 855 O O . PRO A 1 108 ? 11.045 1.462 -13.908 1.00 55.06 108 PRO A O 1
ATOM 858 N N . PRO A 1 109 ? 10.606 -0.655 -14.537 1.00 54.38 109 PRO A N 1
ATOM 859 C CA . PRO A 1 109 ? 10.989 -1.237 -13.249 1.00 54.38 109 PRO A CA 1
ATOM 860 C C . PRO A 1 109 ? 12.476 -0.980 -12.929 1.00 54.38 109 PRO A C 1
ATOM 862 O O . PRO A 1 109 ? 13.304 -0.987 -13.837 1.00 54.38 109 PRO A O 1
ATOM 865 N N . ALA A 1 110 ? 12.820 -0.783 -11.647 1.00 54.91 110 ALA A N 1
ATOM 866 C CA . ALA A 1 110 ? 14.195 -0.533 -11.167 1.00 54.91 110 ALA A CA 1
ATOM 867 C C . ALA A 1 110 ? 15.197 -1.598 -11.535 1.00 54.91 110 ALA A C 1
ATOM 869 O O . ALA A 1 110 ? 16.352 -1.287 -11.812 1.00 54.91 110 ALA A O 1
ATOM 870 N N . TYR A 1 111 ? 14.766 -2.849 -11.438 1.00 56.25 111 TYR A N 1
ATOM 871 C CA . TYR A 1 111 ? 15.679 -3.975 -11.419 1.00 56.25 111 TYR A CA 1
ATOM 872 C C . TYR A 1 111 ? 15.182 -5.042 -12.384 1.00 56.25 111 TYR A C 1
ATOM 874 O O . TYR A 1 111 ? 14.662 -6.068 -11.956 1.00 56.25 111 TYR A O 1
ATOM 882 N N . PRO A 1 112 ? 15.301 -4.841 -13.702 1.00 43.62 112 PRO A N 1
ATOM 883 C CA . PRO A 1 112 ? 14.944 -5.891 -14.654 1.00 43.62 112 PRO A CA 1
ATOM 884 C C . PRO A 1 112 ? 16.028 -6.987 -14.707 1.00 43.62 112 PRO A C 1
ATOM 886 O O . PRO A 1 112 ? 15.852 -8.006 -15.363 1.00 43.62 112 PRO A O 1
ATOM 889 N N . TRP A 1 113 ? 17.130 -6.774 -13.984 1.00 47.16 113 TRP A N 1
ATOM 890 C CA . TRP A 1 113 ? 18.218 -7.690 -13.679 1.00 47.16 113 TRP A CA 1
ATOM 891 C C . TRP A 1 113 ? 18.849 -7.232 -12.345 1.00 47.16 113 TRP A C 1
ATOM 893 O O . TRP A 1 113 ? 19.153 -6.055 -12.166 1.00 47.16 113 TRP A O 1
ATOM 903 N N . LEU A 1 114 ? 19.094 -8.119 -11.384 1.00 41.59 114 LEU A N 1
ATOM 904 C CA . LEU A 1 114 ? 20.326 -7.991 -10.607 1.00 41.59 114 LEU A CA 1
ATOM 905 C C . LEU A 1 114 ? 21.408 -8.429 -11.600 1.00 41.59 114 LEU A C 1
ATOM 907 O O . LEU A 1 114 ? 21.404 -9.582 -12.024 1.00 41.59 114 LEU A O 1
ATOM 911 N N . VAL A 1 115 ? 22.232 -7.497 -12.089 1.00 43.31 115 VAL A N 1
ATOM 912 C CA . VAL A 1 115 ? 23.370 -7.855 -12.948 1.00 43.31 115 VAL A CA 1
ATOM 913 C C . VAL A 1 115 ? 24.270 -8.777 -12.124 1.00 43.31 115 VAL A C 1
ATOM 915 O O . VAL A 1 115 ? 24.560 -8.453 -10.973 1.00 43.31 115 VAL A O 1
ATOM 918 N N . ASP A 1 116 ? 24.738 -9.882 -12.698 1.00 44.09 116 ASP A N 1
ATOM 919 C CA . ASP A 1 116 ? 25.916 -10.587 -12.187 1.00 44.09 116 ASP A CA 1
ATOM 920 C C . ASP A 1 116 ? 27.131 -9.676 -12.429 1.00 44.09 116 ASP A C 1
ATOM 922 O O . ASP A 1 116 ? 27.787 -9.724 -13.470 1.00 44.09 116 ASP A O 1
ATOM 926 N N . VAL A 1 117 ? 27.331 -8.701 -11.541 1.00 45.28 117 VAL A N 1
ATOM 927 C CA . VAL A 1 117 ? 28.468 -7.781 -11.593 1.00 45.28 117 VAL A CA 1
ATOM 928 C C . VAL A 1 117 ? 29.527 -8.285 -10.640 1.00 45.28 117 VAL A C 1
ATOM 930 O O . VAL A 1 117 ? 29.435 -8.120 -9.428 1.00 45.28 117 VAL A O 1
ATOM 933 N N . GLN A 1 118 ? 30.587 -8.840 -11.217 1.00 52.16 118 GLN A N 1
ATOM 934 C CA . GLN A 1 118 ? 31.815 -9.142 -10.487 1.00 52.16 118 GLN A CA 1
ATOM 935 C C . GLN A 1 118 ? 32.552 -7.868 -10.014 1.00 52.16 118 GLN A C 1
ATOM 937 O O . GLN A 1 118 ? 33.541 -7.980 -9.294 1.00 52.16 118 GLN A O 1
ATOM 942 N N . ASP A 1 119 ? 32.090 -6.666 -10.400 1.00 55.91 119 ASP A N 1
ATOM 943 C CA . ASP A 1 119 ? 32.744 -5.383 -10.116 1.00 55.91 119 ASP A CA 1
ATOM 944 C C . ASP A 1 119 ? 31.757 -4.192 -10.003 1.00 55.91 119 ASP A C 1
ATOM 946 O O . ASP A 1 119 ? 30.901 -3.957 -10.862 1.00 55.91 119 ASP A O 1
ATOM 950 N N . MET A 1 120 ? 31.929 -3.402 -8.939 1.00 50.62 120 MET A N 1
ATOM 951 C CA . MET A 1 120 ? 31.150 -2.209 -8.588 1.00 50.62 120 MET A CA 1
ATOM 952 C C . MET A 1 120 ? 31.366 -1.018 -9.533 1.00 50.62 120 MET A C 1
ATOM 954 O O . MET A 1 120 ? 30.469 -0.181 -9.674 1.00 50.62 120 MET A O 1
ATOM 958 N N . GLU A 1 121 ? 32.526 -0.912 -10.185 1.00 58.66 121 GLU A N 1
ATOM 959 C CA . GLU A 1 121 ? 32.822 0.205 -11.092 1.00 58.66 121 GLU A CA 1
ATOM 960 C C . GLU A 1 121 ? 32.057 0.059 -12.421 1.00 58.66 121 GLU A C 1
ATOM 962 O O . GLU A 1 121 ? 31.456 1.020 -12.916 1.00 58.66 121 GLU A O 1
ATOM 967 N N . GLN A 1 122 ? 31.951 -1.173 -12.933 1.00 54.38 122 GLN A N 1
ATOM 968 C CA . GLN A 1 122 ? 31.106 -1.505 -14.086 1.00 54.38 122 GLN A CA 1
ATOM 969 C C . GLN A 1 122 ? 29.611 -1.327 -13.789 1.00 54.38 122 GLN A C 1
ATOM 971 O O . GLN A 1 122 ? 28.874 -0.822 -14.641 1.00 54.38 122 GLN A O 1
ATOM 976 N N . TRP A 1 123 ? 29.164 -1.664 -12.573 1.00 59.69 123 TRP A N 1
ATOM 977 C CA . TRP A 1 123 ? 27.792 -1.399 -12.130 1.00 59.69 123 TRP A CA 1
ATOM 978 C C . TRP A 1 123 ? 27.464 0.101 -12.177 1.00 59.69 123 TRP A C 1
ATOM 980 O O . TRP A 1 123 ? 26.466 0.505 -12.777 1.00 59.69 123 TRP A O 1
ATOM 990 N N . ALA A 1 124 ? 28.335 0.948 -11.617 1.00 55.97 124 ALA A N 1
ATOM 991 C CA . ALA A 1 124 ? 28.116 2.393 -11.550 1.00 55.97 124 ALA A CA 1
ATOM 992 C C . ALA A 1 124 ? 28.069 3.065 -12.936 1.00 55.97 124 ALA A C 1
ATOM 994 O O . ALA A 1 124 ? 27.338 4.044 -13.124 1.00 55.97 124 ALA A O 1
ATOM 995 N N . ALA A 1 125 ? 28.820 2.541 -13.909 1.00 57.81 125 ALA A N 1
ATOM 996 C CA . ALA A 1 125 ? 28.783 2.997 -15.297 1.00 57.81 125 ALA A CA 1
ATOM 997 C C . ALA A 1 125 ? 27.536 2.486 -16.053 1.00 57.81 125 ALA A C 1
ATOM 999 O O . ALA A 1 125 ? 26.892 3.261 -16.764 1.00 57.81 125 ALA A O 1
ATOM 1000 N N . GLY A 1 126 ? 27.153 1.217 -15.860 1.00 53.62 126 GLY A N 1
ATOM 1001 C CA . GLY A 1 126 ? 26.014 0.576 -16.531 1.00 53.62 126 GLY A CA 1
ATOM 1002 C C . GLY A 1 126 ? 24.647 1.093 -16.074 1.00 53.62 126 GLY A C 1
ATOM 1003 O O . GLY A 1 126 ? 23.792 1.388 -16.910 1.00 53.62 126 GLY A O 1
ATOM 1004 N N . VAL A 1 127 ? 24.461 1.315 -14.768 1.00 51.44 127 VAL A N 1
ATOM 1005 C CA . VAL A 1 127 ? 23.217 1.875 -14.198 1.00 51.44 127 VAL A CA 1
ATOM 1006 C C . VAL A 1 127 ? 22.924 3.283 -14.729 1.00 51.44 127 VAL A C 1
ATOM 1008 O O . VAL A 1 127 ? 21.765 3.669 -14.862 1.00 51.44 127 VAL A O 1
ATOM 1011 N N . ARG A 1 128 ? 23.959 4.055 -15.086 1.00 47.06 128 ARG A N 1
ATOM 1012 C CA . ARG A 1 128 ? 23.797 5.410 -15.638 1.00 47.06 128 ARG A CA 1
ATOM 1013 C C . ARG A 1 128 ? 23.456 5.437 -17.130 1.00 47.06 128 ARG A C 1
ATOM 1015 O O . ARG A 1 128 ? 22.984 6.467 -17.601 1.00 47.06 128 ARG A O 1
ATOM 1022 N N . GLN A 1 129 ? 23.704 4.355 -17.871 1.00 46.44 129 GLN A N 1
ATOM 1023 C CA . GLN A 1 129 ? 23.545 4.317 -19.333 1.00 46.44 129 GLN A CA 1
ATOM 1024 C C . GLN A 1 129 ? 22.464 3.354 -19.837 1.00 46.44 129 GLN A C 1
ATOM 1026 O O . GLN A 1 129 ? 22.059 3.470 -20.992 1.00 46.44 129 GLN A O 1
ATOM 1031 N N . GLN A 1 130 ? 21.964 2.429 -19.017 1.00 44.62 130 GLN A N 1
ATOM 1032 C CA . GLN A 1 130 ? 21.004 1.428 -19.473 1.00 44.62 130 GLN A CA 1
ATOM 1033 C C . GLN A 1 130 ? 19.568 1.816 -19.114 1.00 44.62 130 GLN A C 1
ATOM 1035 O O . GLN A 1 130 ? 19.035 1.456 -18.067 1.00 44.62 130 GLN A O 1
ATOM 1040 N N . SER A 1 131 ? 18.902 2.501 -20.045 1.00 39.94 131 SER A N 1
ATOM 1041 C CA . SER A 1 131 ? 17.458 2.355 -20.217 1.00 39.94 131 SER A CA 1
ATOM 1042 C C . SER A 1 131 ? 17.194 0.900 -20.581 1.00 39.94 131 SER A C 1
ATOM 1044 O O . SER A 1 131 ? 17.366 0.468 -21.721 1.00 39.94 131 SER A O 1
ATOM 1046 N N . VAL A 1 132 ? 16.848 0.123 -19.566 1.00 45.72 132 VAL A N 1
ATOM 1047 C CA . VAL A 1 132 ? 16.546 -1.288 -19.716 1.00 45.72 132 VAL A CA 1
ATOM 1048 C C . VAL A 1 132 ? 15.498 -1.484 -20.795 1.00 45.72 132 VAL A C 1
ATOM 1050 O O . VAL A 1 132 ? 14.435 -0.861 -20.757 1.00 45.72 132 VAL A O 1
ATOM 1053 N N . THR A 1 133 ? 15.803 -2.356 -21.757 1.00 42.72 133 THR A N 1
ATOM 1054 C CA . THR A 1 133 ? 14.831 -2.811 -22.740 1.00 42.72 133 THR A CA 1
ATOM 1055 C C . THR A 1 133 ? 13.611 -3.338 -21.984 1.00 42.72 133 THR A C 1
ATOM 1057 O O . THR A 1 133 ? 13.744 -4.297 -21.222 1.00 42.72 133 THR A O 1
ATOM 1060 N N . PRO A 1 134 ? 12.432 -2.715 -22.133 1.00 42.62 134 PRO A N 1
ATOM 1061 C CA . PRO A 1 134 ? 11.242 -3.187 -21.458 1.00 42.62 134 PRO A CA 1
ATOM 1062 C C . PRO A 1 134 ? 10.981 -4.606 -21.951 1.00 42.62 134 PRO A C 1
ATOM 1064 O O . PRO A 1 134 ? 10.766 -4.818 -23.146 1.00 42.62 134 PRO A O 1
ATOM 1067 N N . HIS A 1 135 ? 10.998 -5.593 -21.052 1.00 44.50 135 HIS A N 1
ATOM 1068 C CA . HIS A 1 135 ? 10.322 -6.848 -21.345 1.00 44.50 135 HIS A CA 1
ATOM 1069 C C . HIS A 1 135 ? 8.911 -6.469 -21.796 1.00 44.50 135 HIS A C 1
ATOM 1071 O O . HIS A 1 135 ? 8.187 -5.816 -21.048 1.00 44.50 135 HIS A O 1
ATOM 1077 N N . GLY A 1 136 ? 8.518 -6.839 -23.017 1.00 44.22 136 GLY A N 1
ATOM 1078 C CA . GLY A 1 136 ? 7.225 -6.468 -23.612 1.00 44.22 136 GLY A CA 1
ATOM 1079 C C . GLY A 1 136 ? 5.986 -7.010 -22.877 1.00 44.22 136 GLY A C 1
ATOM 1080 O O . GLY A 1 136 ? 4.888 -6.967 -23.425 1.00 44.22 136 GLY A O 1
ATOM 1081 N N . GLY A 1 137 ? 6.149 -7.542 -21.662 1.00 54.72 137 GLY A N 1
ATOM 1082 C CA . GLY A 1 137 ? 5.089 -8.020 -20.783 1.00 54.72 137 GLY A CA 1
ATOM 1083 C C . GLY A 1 137 ? 4.607 -6.962 -19.783 1.00 54.72 137 GLY A C 1
ATOM 1084 O O . GLY A 1 137 ? 5.194 -5.893 -19.615 1.00 54.72 137 GLY A O 1
ATOM 1085 N N . ARG A 1 138 ? 3.504 -7.263 -19.094 1.00 60.81 138 ARG A N 1
ATOM 1086 C CA . ARG A 1 138 ? 2.959 -6.448 -17.997 1.00 60.81 138 ARG A CA 1
ATOM 1087 C C . ARG A 1 138 ? 3.563 -6.940 -16.677 1.00 60.81 138 ARG A C 1
ATOM 1089 O O . ARG A 1 138 ? 3.155 -7.983 -16.191 1.00 60.81 138 ARG A O 1
ATOM 1096 N N . TRP A 1 139 ? 4.515 -6.203 -16.108 1.00 63.81 139 TRP A N 1
ATOM 1097 C CA . TRP A 1 139 ? 5.209 -6.599 -14.871 1.00 63.81 139 TRP A CA 1
ATOM 1098 C C . TRP A 1 139 ? 4.956 -5.592 -13.752 1.00 63.81 139 TRP A C 1
ATOM 1100 O O . TRP A 1 139 ? 5.345 -4.434 -13.889 1.00 63.81 139 TRP A O 1
ATOM 1110 N N . LEU A 1 140 ? 4.308 -6.013 -12.665 1.00 72.56 140 LEU A N 1
ATOM 1111 C CA . LEU A 1 140 ? 4.145 -5.223 -11.442 1.00 72.56 140 LEU A CA 1
ATOM 1112 C C . LEU A 1 140 ? 5.103 -5.763 -10.377 1.00 72.56 140 LEU A C 1
ATOM 1114 O O . LEU A 1 140 ? 4.940 -6.895 -9.932 1.00 72.56 140 LEU A O 1
ATOM 1118 N N . THR A 1 141 ? 6.064 -4.949 -9.943 1.00 73.81 141 THR A N 1
ATOM 1119 C CA . THR A 1 141 ? 6.906 -5.290 -8.790 1.00 73.81 141 THR A CA 1
ATOM 1120 C C . THR A 1 141 ? 6.197 -4.861 -7.514 1.00 73.81 141 THR A C 1
ATOM 1122 O O . THR A 1 141 ? 5.960 -3.671 -7.297 1.00 73.81 141 THR A O 1
ATOM 1125 N N . THR A 1 142 ? 5.841 -5.832 -6.681 1.00 77.00 142 THR A N 1
ATOM 1126 C CA . THR A 1 142 ? 5.241 -5.610 -5.365 1.00 77.00 142 THR A CA 1
ATOM 1127 C C . THR A 1 142 ? 5.750 -6.658 -4.386 1.00 77.00 142 THR A C 1
ATOM 1129 O O . THR A 1 142 ? 6.102 -7.769 -4.787 1.00 77.00 142 THR A O 1
ATOM 1132 N N . LEU A 1 143 ? 5.791 -6.308 -3.103 1.00 71.94 143 LEU A N 1
ATOM 1133 C CA . LEU A 1 143 ? 6.014 -7.288 -2.053 1.00 71.94 143 LEU A CA 1
ATOM 1134 C C . LEU A 1 143 ? 4.698 -8.036 -1.811 1.00 71.94 143 LEU A C 1
ATOM 1136 O O . LEU A 1 143 ? 3.663 -7.436 -1.509 1.00 71.94 143 LEU A O 1
ATOM 1140 N N . ALA A 1 144 ? 4.754 -9.356 -1.967 1.00 71.31 144 ALA A N 1
ATOM 1141 C CA . ALA A 1 144 ? 3.694 -10.275 -1.591 1.00 71.31 144 ALA A CA 1
ATOM 1142 C C . ALA A 1 144 ? 4.324 -11.462 -0.848 1.00 71.31 144 ALA A C 1
ATOM 1144 O O . ALA A 1 144 ? 4.984 -12.304 -1.464 1.00 71.31 144 ALA A O 1
ATOM 1145 N N . ASN A 1 145 ? 4.167 -11.498 0.476 1.00 72.75 145 ASN A N 1
ATOM 1146 C CA . ASN A 1 145 ? 4.597 -12.617 1.305 1.00 72.75 145 ASN A CA 1
ATOM 1147 C C . ASN A 1 145 ? 3.811 -13.866 0.903 1.00 72.75 145 ASN A C 1
ATOM 1149 O O . ASN A 1 145 ? 2.659 -13.782 0.482 1.00 72.75 145 ASN A O 1
ATOM 1153 N N . GLU A 1 146 ? 4.420 -15.041 1.054 1.00 70.50 146 GLU A N 1
ATOM 1154 C CA . GLU A 1 146 ? 3.810 -16.308 0.615 1.00 70.50 146 GLU A CA 1
ATOM 1155 C C . GLU A 1 146 ? 2.475 -16.587 1.312 1.00 70.50 146 GLU A C 1
ATOM 1157 O O . GLU A 1 146 ? 1.587 -17.214 0.742 1.00 70.50 146 GLU A O 1
ATOM 1162 N N . ASN A 1 147 ? 2.337 -16.058 2.527 1.00 80.69 147 ASN A N 1
ATOM 1163 C CA . ASN A 1 147 ? 1.163 -16.205 3.374 1.00 80.69 147 ASN A CA 1
ATOM 1164 C C . ASN A 1 147 ? 0.046 -15.197 3.042 1.00 80.69 147 ASN A C 1
ATOM 1166 O O . ASN A 1 147 ? -1.016 -15.253 3.653 1.00 80.69 147 ASN A O 1
ATOM 1170 N N . ASP A 1 148 ? 0.249 -14.280 2.088 1.00 84.06 148 ASP A N 1
ATOM 1171 C CA . ASP A 1 148 ? -0.772 -13.323 1.644 1.00 84.06 148 ASP A CA 1
ATOM 1172 C C . ASP A 1 148 ? -1.593 -13.891 0.478 1.00 84.06 148 ASP A C 1
ATOM 1174 O O . ASP A 1 1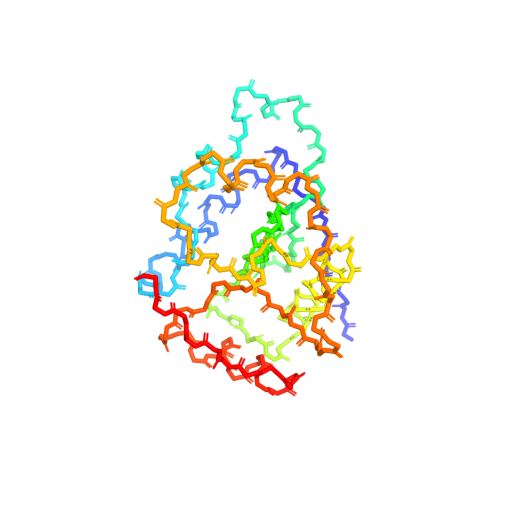48 ? -1.557 -13.416 -0.664 1.00 84.06 148 ASP A O 1
ATOM 1178 N N . THR A 1 149 ? -2.306 -14.981 0.763 1.00 88.62 149 THR A N 1
ATOM 1179 C CA . THR A 1 149 ? -3.024 -15.769 -0.246 1.00 88.62 149 THR A CA 1
ATOM 1180 C C . THR A 1 149 ? -4.088 -14.963 -0.978 1.00 88.62 149 THR A C 1
ATOM 1182 O O . THR A 1 149 ? -4.278 -15.152 -2.179 1.00 88.62 149 THR A O 1
ATOM 1185 N N . ASP A 1 150 ? -4.751 -14.034 -0.290 1.00 89.81 150 ASP A N 1
ATOM 1186 C CA . ASP A 1 150 ? -5.861 -13.264 -0.852 1.00 89.81 150 ASP A CA 1
ATOM 1187 C C . ASP A 1 150 ? -5.365 -12.237 -1.870 1.00 89.81 150 ASP A C 1
ATOM 1189 O O . ASP A 1 150 ? -5.913 -12.126 -2.974 1.00 89.81 150 ASP A O 1
ATOM 1193 N N . ARG A 1 151 ? -4.268 -11.537 -1.553 1.00 89.62 151 ARG A N 1
ATOM 1194 C CA . ARG A 1 151 ? -3.618 -10.627 -2.501 1.00 89.62 151 ARG A CA 1
ATOM 1195 C C . ARG A 1 151 ? -3.074 -11.386 -3.700 1.00 89.62 151 ARG A C 1
ATOM 1197 O O . ARG A 1 151 ? -3.282 -10.956 -4.835 1.00 89.62 151 ARG A O 1
ATOM 1204 N N . LEU A 1 152 ? -2.402 -12.515 -3.467 1.00 90.50 152 LEU A N 1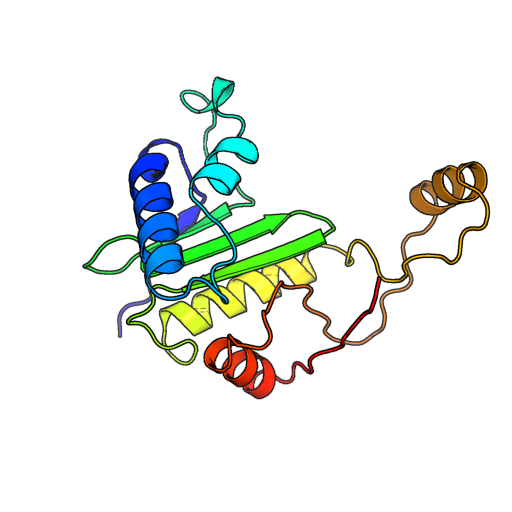
ATOM 1205 C CA . LEU A 1 152 ? -1.867 -13.357 -4.538 1.00 90.50 152 LEU A CA 1
ATOM 1206 C C . LEU A 1 152 ? -2.987 -13.851 -5.464 1.00 90.50 152 LEU A C 1
ATOM 1208 O O . LEU A 1 152 ? -2.858 -13.753 -6.685 1.00 90.50 152 LEU A O 1
ATOM 1212 N N . ALA A 1 153 ? -4.119 -14.292 -4.911 1.00 92.00 153 ALA A N 1
ATOM 1213 C CA . ALA A 1 153 ? -5.287 -14.688 -5.693 1.00 92.00 153 ALA A CA 1
ATOM 1214 C C . ALA A 1 153 ? -5.875 -13.513 -6.497 1.00 92.00 153 ALA A C 1
ATOM 1216 O O . ALA A 1 153 ? -6.242 -13.673 -7.665 1.00 92.00 153 ALA A O 1
ATOM 1217 N N . ALA A 1 154 ? -5.944 -12.314 -5.911 1.00 92.69 154 ALA A N 1
ATOM 1218 C CA . ALA A 1 154 ? -6.413 -11.117 -6.605 1.00 92.69 154 ALA A CA 1
ATOM 1219 C C . ALA A 1 154 ? -5.488 -10.693 -7.758 1.00 92.69 154 ALA A C 1
ATOM 1221 O O . ALA A 1 154 ? -5.978 -10.361 -8.840 1.00 92.69 154 ALA A O 1
ATOM 1222 N N . LEU A 1 155 ? -4.170 -10.765 -7.562 1.00 90.62 155 LEU A N 1
ATOM 1223 C CA . LEU A 1 155 ? -3.171 -10.518 -8.603 1.00 90.62 155 LEU A CA 1
ATOM 1224 C C . LEU A 1 155 ? -3.263 -11.562 -9.725 1.00 90.62 155 LEU A C 1
ATOM 1226 O O . LEU A 1 155 ? -3.314 -11.191 -10.899 1.00 90.62 155 LEU A O 1
ATOM 1230 N N . HIS A 1 156 ? -3.396 -12.844 -9.381 1.00 90.81 156 HIS A N 1
ATOM 1231 C CA . HIS A 1 156 ? -3.553 -13.926 -10.354 1.00 90.81 156 HIS A CA 1
ATOM 1232 C C . HIS A 1 156 ? -4.795 -13.747 -11.236 1.00 90.81 156 HIS A C 1
ATOM 1234 O O . HIS A 1 156 ? -4.718 -13.863 -12.459 1.00 90.81 156 HIS A O 1
ATOM 1240 N N . ARG A 1 157 ? -5.936 -13.348 -10.656 1.00 93.12 157 ARG A N 1
ATOM 1241 C CA . ARG A 1 157 ? -7.154 -13.016 -11.425 1.00 93.12 157 ARG A CA 1
ATOM 1242 C C . ARG A 1 157 ? -6.954 -11.873 -12.426 1.00 93.12 157 ARG A C 1
ATOM 1244 O O . ARG A 1 157 ? -7.697 -11.787 -13.400 1.00 93.12 157 ARG A O 1
ATOM 1251 N N . ARG A 1 158 ? -5.961 -11.007 -12.209 1.00 89.00 158 ARG A N 1
ATOM 1252 C CA . ARG A 1 158 ? -5.585 -9.912 -13.118 1.00 89.00 158 ARG A CA 1
ATOM 1253 C C . ARG A 1 158 ? -4.508 -10.308 -14.137 1.00 89.00 158 ARG A C 1
ATOM 1255 O O . ARG A 1 158 ? -4.063 -9.454 -14.902 1.00 89.00 158 ARG A O 1
ATOM 1262 N N . GLY A 1 159 ? -4.130 -11.586 -14.180 1.00 89.62 159 GLY A N 1
ATOM 1263 C CA . GLY A 1 159 ? -3.142 -12.130 -15.111 1.00 89.62 159 GLY A CA 1
ATOM 1264 C C . GLY A 1 159 ? -1.694 -11.944 -14.663 1.00 89.62 159 GLY A C 1
ATOM 1265 O O . GLY A 1 159 ? -0.801 -12.000 -15.505 1.00 89.62 159 GLY A O 1
ATOM 1266 N N . TYR A 1 160 ? -1.456 -11.687 -13.374 1.00 85.81 160 TYR A N 1
ATOM 1267 C CA . TYR A 1 160 ? -0.109 -11.672 -12.810 1.00 85.81 160 TYR A CA 1
ATOM 1268 C C . TYR A 1 160 ? 0.285 -13.058 -12.311 1.00 85.81 160 TYR A C 1
ATOM 1270 O O . TYR A 1 160 ? -0.481 -13.721 -11.617 1.00 85.81 160 TYR A O 1
ATOM 1278 N N . GLU A 1 161 ? 1.516 -13.456 -12.600 1.00 83.06 161 GLU A N 1
ATOM 1279 C CA . GLU A 1 161 ? 2.126 -14.656 -12.040 1.00 83.06 161 GLU A CA 1
ATOM 1280 C C . GLU A 1 161 ? 3.223 -14.252 -11.057 1.00 83.06 161 GLU A C 1
ATOM 1282 O O . GLU A 1 161 ? 3.934 -13.264 -11.260 1.00 83.06 161 GLU A O 1
ATOM 1287 N N . ARG A 1 162 ? 3.349 -15.006 -9.963 1.00 81.56 162 ARG A N 1
ATOM 1288 C CA . ARG A 1 162 ? 4.412 -14.784 -8.985 1.00 81.56 162 ARG A CA 1
ATOM 1289 C C . ARG A 1 162 ? 5.723 -15.317 -9.554 1.00 81.56 162 ARG A C 1
ATOM 1291 O O . ARG A 1 162 ? 5.841 -16.514 -9.796 1.00 81.56 162 ARG A O 1
ATOM 1298 N N . THR A 1 163 ? 6.726 -14.457 -9.673 1.00 73.75 163 THR A N 1
ATOM 1299 C CA . THR A 1 163 ? 8.107 -14.875 -9.920 1.00 73.75 163 THR A CA 1
ATOM 1300 C C . THR A 1 163 ? 8.883 -14.817 -8.607 1.00 73.75 163 THR A C 1
ATOM 1302 O O . THR A 1 163 ? 8.906 -13.795 -7.922 1.00 73.75 163 THR A O 1
ATOM 1305 N N . GLN A 1 164 ? 9.476 -15.939 -8.194 1.00 61.75 164 GLN A N 1
ATOM 1306 C CA . GLN A 1 164 ? 10.426 -15.941 -7.084 1.00 61.75 164 GLN A CA 1
ATOM 1307 C C . GLN A 1 164 ? 11.800 -15.559 -7.630 1.00 61.75 164 GLN A C 1
ATOM 1309 O O . GLN A 1 164 ? 12.308 -16.197 -8.550 1.00 61.75 164 GLN A O 1
ATOM 1314 N N . HIS A 1 165 ? 12.401 -14.526 -7.048 1.00 55.69 165 HIS A N 1
ATOM 1315 C CA . HIS A 1 165 ? 13.797 -14.187 -7.280 1.00 55.69 165 HIS A CA 1
ATOM 1316 C C . HIS A 1 165 ? 14.530 -14.382 -5.956 1.00 55.69 165 HIS A C 1
ATOM 1318 O O . HIS A 1 165 ? 14.317 -13.628 -5.009 1.00 55.69 165 HIS A O 1
ATOM 1324 N N . HIS A 1 166 ? 15.332 -15.442 -5.872 1.00 42.19 166 HIS A N 1
ATOM 1325 C CA . HIS A 1 166 ? 16.289 -15.598 -4.783 1.00 42.19 166 HIS A CA 1
ATOM 1326 C C . HIS A 1 166 ? 17.409 -14.581 -5.016 1.00 42.19 166 HIS A C 1
ATOM 1328 O O . HIS A 1 166 ? 18.042 -14.611 -6.072 1.00 42.19 166 HIS A O 1
ATOM 1334 N N . ALA A 1 167 ? 17.572 -13.652 -4.074 1.00 43.12 167 ALA A N 1
ATOM 1335 C CA . ALA A 1 167 ? 18.745 -12.789 -3.986 1.00 43.12 167 ALA A CA 1
ATOM 1336 C C . ALA A 1 167 ? 19.880 -13.527 -3.268 1.00 43.12 167 ALA A C 1
ATOM 1338 O O . ALA A 1 167 ? 19.562 -14.330 -2.357 1.00 43.12 167 ALA A O 1
#

Foldseek 3Di:
DDQWDKDFDALVCLVVVQVQLCQCCVVCVQWRDDHSVNSVVPDPVVCRVPPGGPNQKMFTADPVGTQKIWGQDPQQFIEIDGRPVDALPDNVVVVNVVVSLVSPVVAPHQPPDPPPDPDPVVVVVCSVPDPDDHPPDRDGRYDGGPPNVRNQVSCVVVVDDDDDDDD